Protein AF-L9JWY7-F1 (afdb_monomer)

InterPro domains:
  IPR010776 Homologous-pairing protein 2, winged helix domain [PF07106] (12-73)
  IPR036388 Winged helix-like DNA-binding domain superfamily [G3DSA:1.10.10.10] (1-84)
  IPR036390 Winged helix DNA-binding domain superfamily [SSF46785] (16-84)
  IPR040661 Leucine zipper with capping helix domain [PF18517] (98-148)

Solvent-accessible surface area (backbone atoms only — not comparable to full-atom values): 9048 Å² total; per-residue (Å²): 132,67,67,70,60,53,55,56,43,52,54,50,32,51,54,51,54,50,50,30,55,74,66,65,47,77,35,36,57,66,53,54,31,68,74,40,30,84,82,68,68,56,51,62,71,56,47,43,53,24,53,53,49,35,33,74,69,65,69,25,41,68,49,77,56,91,95,46,54,36,38,28,45,52,64,88,85,50,85,84,78,48,74,68,54,51,51,52,49,52,52,48,51,52,53,52,52,52,50,53,52,52,52,51,52,50,53,53,52,52,49,55,52,49,54,48,55,53,47,55,54,50,52,64,53,50,77,78,43,97,67,53,72,69,57,52,28,62,75,73,67,61,84,57,54,66,82,72,76,47,73,86,77,83,134

Radius of gyration: 28.84 Å; Cα contacts (8 Å, |Δi|>4): 103; chains: 1; bounding box: 60×47×70 Å

pLDDT: mean 90.61, std 9.7, range [45.66, 98.25]

Sequence (155 aa):
MSKGRAEAAAGAAGILLKYLREQNRPYSAQDVFGNLQREHGLGKAAVVKALEQLAQQGKIKEKTYGKQKIYFADQDQFDTVSDADLQGLDAQVVALTAKVYKERQKYCKEWRKRKRMATELCDAILEGYPKSKKQFFEEVGIETDEDHNVRLPDP

Structure (mmCIF, N/CA/C/O backbone):
data_AF-L9JWY7-F1
#
_entry.id   AF-L9JWY7-F1
#
loop_
_atom_site.group_PDB
_atom_site.id
_atom_site.type_symbol
_atom_site.label_atom_id
_atom_site.label_alt_id
_atom_site.label_comp_id
_atom_site.label_asym_id
_atom_site.label_entity_id
_atom_site.label_seq_id
_atom_site.pdbx_PDB_ins_code
_atom_site.Cartn_x
_atom_site.Cartn_y
_atom_site.Cartn_z
_atom_site.occupancy
_atom_site.B_iso_or_equiv
_atom_site.auth_seq_id
_atom_site.auth_comp_id
_atom_site.auth_asym_id
_atom_site.auth_atom_id
_atom_site.pdbx_PDB_model_num
ATOM 1 N N . MET A 1 1 ? -18.489 29.992 27.560 1.00 45.66 1 MET A N 1
ATOM 2 C CA . MET A 1 1 ? -17.418 28.965 27.527 1.00 45.66 1 MET A CA 1
ATOM 3 C C . MET A 1 1 ? -17.869 27.555 27.096 1.00 45.66 1 MET A C 1
ATOM 5 O O . MET A 1 1 ? -17.007 26.710 26.908 1.00 45.66 1 MET A O 1
ATOM 9 N N . SER A 1 2 ? -19.169 27.260 26.905 1.00 59.53 2 SER A N 1
ATOM 10 C CA . SER A 1 2 ? -19.640 25.875 26.658 1.00 59.53 2 SER A CA 1
ATOM 11 C C . SER A 1 2 ? -19.644 25.429 25.179 1.00 59.53 2 SER A C 1
ATOM 13 O O . SER A 1 2 ? -19.333 24.277 24.887 1.00 59.53 2 SER A O 1
ATOM 15 N N . LYS A 1 3 ? -19.913 26.337 24.224 1.00 54.31 3 LYS A N 1
ATOM 16 C CA . LYS A 1 3 ? -20.059 25.994 22.791 1.00 54.31 3 LYS A CA 1
ATOM 17 C C . LYS A 1 3 ? -18.786 25.425 22.139 1.00 54.31 3 LYS A C 1
ATOM 19 O O . LYS A 1 3 ? -18.844 24.345 21.564 1.00 54.31 3 LYS A O 1
ATOM 24 N N . GLY A 1 4 ? -17.628 26.070 22.308 1.00 56.97 4 GLY A N 1
ATOM 25 C CA . GLY A 1 4 ? -16.382 25.633 21.650 1.00 56.97 4 GLY A CA 1
ATOM 26 C C . GLY A 1 4 ? -15.854 24.264 22.109 1.00 56.97 4 GLY A C 1
ATOM 27 O O . GLY A 1 4 ? -15.212 23.551 21.345 1.00 56.97 4 GLY A O 1
ATOM 28 N N . ARG A 1 5 ? -16.172 23.838 23.341 1.00 59.41 5 ARG A N 1
ATOM 29 C CA . ARG A 1 5 ? -15.788 22.509 23.855 1.00 59.41 5 ARG A CA 1
ATOM 30 C C . ARG A 1 5 ? -16.636 21.384 23.249 1.00 59.41 5 ARG A C 1
ATOM 32 O O . ARG A 1 5 ? -16.163 20.254 23.171 1.00 59.41 5 ARG A O 1
ATOM 39 N N . ALA A 1 6 ? -17.870 21.683 22.842 1.00 58.75 6 ALA A N 1
ATOM 40 C CA . ALA A 1 6 ? -18.757 20.724 22.191 1.00 58.75 6 ALA A CA 1
ATOM 41 C C . ALA A 1 6 ? -18.374 20.501 20.718 1.00 58.75 6 ALA A C 1
ATOM 43 O O . ALA A 1 6 ? -18.336 19.356 20.278 1.00 58.75 6 ALA A O 1
ATOM 44 N N . GLU A 1 7 ? -18.003 21.557 19.985 1.00 60.06 7 GLU A N 1
ATOM 45 C CA . GLU A 1 7 ? -17.511 21.445 18.599 1.00 60.06 7 GLU A CA 1
ATOM 46 C C . GLU A 1 7 ? -16.182 20.688 18.507 1.00 60.06 7 GLU A C 1
ATOM 48 O O . GLU A 1 7 ? -16.050 19.776 17.694 1.00 60.06 7 GLU A O 1
ATOM 53 N N . ALA A 1 8 ? -15.224 20.982 19.393 1.00 60.59 8 ALA A N 1
ATOM 54 C CA . ALA A 1 8 ? -13.960 20.243 19.441 1.00 60.59 8 ALA A CA 1
ATOM 55 C C . ALA A 1 8 ? -14.166 18.748 19.769 1.00 60.59 8 ALA A C 1
ATOM 57 O O . ALA A 1 8 ? -13.474 17.886 19.229 1.00 60.59 8 ALA A O 1
ATOM 58 N N . ALA A 1 9 ? -15.145 18.425 20.623 1.00 59.94 9 ALA A N 1
ATOM 59 C CA . ALA A 1 9 ? -15.512 17.042 20.930 1.00 59.94 9 ALA A CA 1
ATOM 60 C C . ALA A 1 9 ? -16.200 16.339 19.745 1.00 59.94 9 ALA A C 1
ATOM 62 O O . ALA A 1 9 ? -15.938 15.162 19.507 1.00 59.94 9 ALA A O 1
ATOM 63 N N . ALA A 1 10 ? -17.026 17.054 18.973 1.00 69.06 10 ALA A N 1
ATOM 64 C CA . ALA A 1 10 ? -17.638 16.528 17.754 1.00 69.06 10 ALA A CA 1
ATOM 65 C C . ALA A 1 10 ? -16.587 16.221 16.670 1.00 69.06 10 ALA A C 1
ATOM 67 O O . ALA A 1 10 ? -16.649 15.162 16.044 1.00 69.06 10 ALA A O 1
ATOM 68 N N . GLY A 1 11 ? -15.581 17.091 16.513 1.00 83.44 11 GLY A N 1
ATOM 69 C CA . GLY A 1 11 ? -14.438 16.849 15.626 1.00 83.44 11 GLY A CA 1
ATOM 70 C C . GLY A 1 11 ? -13.617 15.624 16.043 1.00 83.44 11 GLY A C 1
ATOM 71 O O . GLY A 1 11 ? -13.345 14.751 15.220 1.00 83.44 11 GLY A O 1
ATOM 72 N N . ALA A 1 12 ? -13.299 15.500 17.337 1.00 87.62 12 ALA A N 1
ATOM 73 C CA . ALA A 1 12 ? -12.578 14.344 17.871 1.00 87.62 12 ALA A CA 1
ATOM 74 C C . ALA A 1 12 ? -13.352 13.027 17.676 1.00 87.62 12 ALA A C 1
ATOM 76 O O . ALA A 1 12 ? -12.775 12.032 17.246 1.00 87.62 12 ALA A O 1
ATOM 77 N N . ALA A 1 13 ? -14.663 13.014 17.937 1.00 93.12 13 ALA A N 1
ATOM 78 C CA . ALA A 1 13 ? -15.497 11.828 17.744 1.00 93.12 13 ALA A CA 1
ATOM 79 C C . ALA A 1 13 ? -15.538 11.372 16.274 1.00 93.12 13 ALA A C 1
ATOM 81 O O . ALA A 1 13 ? -15.482 10.174 16.005 1.00 93.12 13 ALA A O 1
ATOM 82 N N . GLY A 1 14 ? -15.586 12.306 15.318 1.00 94.19 14 GLY A N 1
ATOM 83 C CA . GLY A 1 14 ? -15.531 11.979 13.890 1.00 94.19 14 GLY A CA 1
ATOM 84 C C . GLY A 1 14 ? -14.217 11.305 13.485 1.00 94.19 14 GLY A C 1
ATOM 85 O O . GLY A 1 14 ? -14.236 10.264 12.828 1.00 94.19 14 GLY A O 1
ATOM 86 N N . ILE A 1 15 ? -13.086 11.858 13.934 1.00 94.69 15 ILE A N 1
ATOM 87 C CA . ILE A 1 15 ? -11.744 11.314 13.666 1.00 94.69 15 ILE A CA 1
ATOM 88 C C . ILE A 1 15 ? -11.609 9.899 14.238 1.00 94.69 15 ILE A C 1
ATOM 90 O O . ILE A 1 15 ? -11.201 8.978 13.536 1.00 94.69 15 ILE A O 1
ATOM 94 N N . LEU A 1 16 ? -11.995 9.709 15.501 1.00 95.25 16 LEU A N 1
ATOM 95 C CA . LEU A 1 16 ? -11.900 8.419 16.187 1.00 95.25 16 LEU A CA 1
ATOM 96 C C . LEU A 1 16 ? -12.793 7.354 15.550 1.00 95.25 16 LEU A C 1
ATOM 98 O O . LEU A 1 16 ? -12.362 6.214 15.386 1.00 95.25 16 LEU A O 1
ATOM 102 N N . LEU A 1 17 ? -14.021 7.718 15.174 1.00 94.75 17 LEU A N 1
ATOM 103 C CA . LEU A 1 17 ? -14.934 6.802 14.498 1.00 94.75 17 LEU A CA 1
ATOM 104 C C . LEU A 1 17 ? -14.359 6.340 13.159 1.00 94.75 17 LEU A C 1
ATOM 106 O O . LEU A 1 17 ? -14.381 5.146 12.867 1.00 94.75 17 LEU A O 1
ATOM 110 N N . LYS A 1 18 ? -13.830 7.276 12.362 1.00 94.44 18 LYS A N 1
ATOM 111 C CA . LYS A 1 18 ? -13.174 6.960 11.092 1.00 94.44 18 LYS A CA 1
ATOM 112 C C . LYS A 1 18 ? -11.989 6.019 11.317 1.00 94.44 18 LYS A C 1
ATOM 114 O O . LYS A 1 18 ? -11.947 4.949 10.721 1.00 94.44 18 LYS A O 1
ATOM 119 N N . TYR A 1 19 ? -11.101 6.371 12.245 1.00 95.06 19 TYR A N 1
ATOM 120 C CA . TYR A 1 19 ? -9.920 5.579 12.570 1.00 95.06 19 TYR A CA 1
ATOM 121 C C . TYR A 1 19 ? -10.263 4.140 12.987 1.00 95.06 19 TYR A C 1
ATOM 123 O O . TYR A 1 19 ? -9.693 3.190 12.457 1.00 95.06 19 TYR A O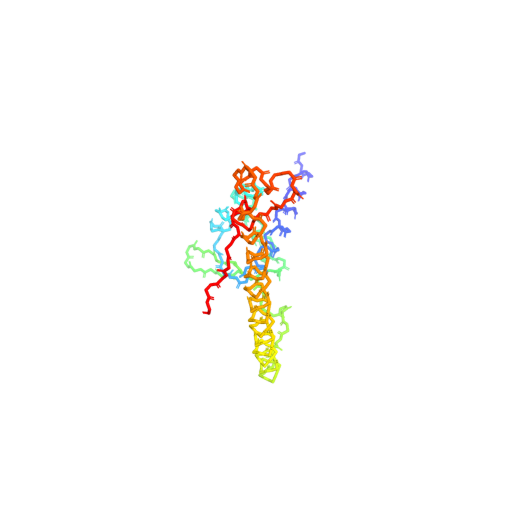 1
ATOM 131 N N . LEU A 1 20 ? -11.225 3.956 13.900 1.00 94.75 20 LEU A N 1
ATOM 132 C CA . LEU A 1 20 ? -11.615 2.622 14.371 1.00 94.75 20 LEU A CA 1
ATOM 133 C C . LEU A 1 20 ? -12.251 1.767 13.267 1.00 94.75 20 LEU A C 1
ATOM 135 O O . LEU A 1 20 ? -12.031 0.557 13.252 1.00 94.75 20 LEU A O 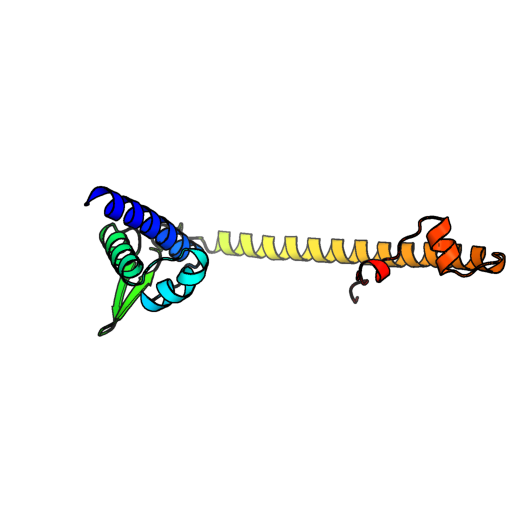1
ATOM 139 N N . ARG A 1 21 ? -13.010 2.374 12.343 1.00 92.88 21 ARG A N 1
ATOM 140 C CA . ARG A 1 21 ? -13.600 1.668 11.192 1.00 92.88 21 ARG A CA 1
ATOM 141 C C . ARG A 1 21 ? -12.548 1.268 10.163 1.00 92.88 21 ARG A C 1
ATOM 143 O O . ARG A 1 21 ? -12.594 0.150 9.673 1.00 92.88 21 ARG A O 1
ATOM 150 N N . GLU A 1 22 ? -11.600 2.152 9.862 1.00 92.88 22 GLU A N 1
ATOM 151 C CA . GLU A 1 22 ? -10.538 1.883 8.883 1.00 92.88 22 GLU A CA 1
ATOM 152 C C . GLU A 1 22 ? -9.538 0.842 9.385 1.00 92.88 22 GLU A C 1
ATOM 154 O O . GLU A 1 22 ? -9.139 -0.046 8.637 1.00 92.88 22 GLU A O 1
ATOM 159 N N . GLN A 1 23 ? -9.139 0.924 10.656 1.00 94.25 23 GLN A N 1
ATOM 160 C CA . GLN A 1 23 ? -8.209 -0.048 11.230 1.00 94.25 23 GLN A CA 1
ATOM 161 C C . GLN A 1 23 ? -8.878 -1.386 11.545 1.00 94.25 23 GLN A C 1
ATOM 163 O O . GLN A 1 23 ? -8.192 -2.405 11.584 1.00 94.25 23 GLN A O 1
ATOM 168 N N . ASN A 1 24 ? -10.189 -1.376 11.815 1.00 93.50 24 ASN A N 1
ATOM 169 C CA . ASN A 1 24 ? -11.009 -2.530 12.188 1.00 93.50 24 ASN A CA 1
ATOM 170 C C . ASN A 1 24 ? -10.365 -3.444 13.256 1.00 93.50 24 ASN A C 1
ATOM 172 O O . ASN A 1 24 ? -10.502 -4.666 13.235 1.00 93.50 24 ASN A O 1
ATOM 176 N N . ARG A 1 25 ? -9.617 -2.842 14.192 1.00 94.06 25 ARG A N 1
ATOM 177 C CA . ARG A 1 25 ? -8.889 -3.513 15.279 1.00 94.06 25 ARG A CA 1
ATOM 178 C C . ARG A 1 25 ? -9.346 -2.967 16.636 1.00 94.06 25 ARG A C 1
ATOM 180 O O . ARG A 1 25 ? -9.656 -1.778 16.728 1.00 94.06 25 ARG A O 1
ATOM 187 N N . PRO A 1 26 ? -9.371 -3.791 17.699 1.00 95.94 26 PRO A N 1
ATOM 188 C CA . PRO A 1 26 ? -9.641 -3.302 19.046 1.00 95.94 26 PRO A CA 1
ATOM 189 C C . PRO A 1 26 ? -8.466 -2.510 19.617 1.00 95.94 26 PRO A C 1
ATOM 191 O O . PRO A 1 26 ? -7.325 -2.965 19.558 1.00 95.94 26 PRO A O 1
ATOM 194 N N . TYR A 1 27 ? -8.758 -1.363 20.231 1.00 96.94 27 TYR A N 1
ATOM 195 C CA . TYR A 1 27 ? -7.758 -0.498 20.861 1.00 96.94 27 TYR A CA 1
ATOM 196 C C . TYR A 1 27 ? -8.197 -0.032 22.245 1.00 96.94 27 TYR A C 1
ATOM 198 O O . TYR A 1 27 ? -9.385 0.180 22.496 1.00 96.94 27 TYR A O 1
ATOM 206 N N . SER A 1 28 ? -7.242 0.201 23.144 1.00 96.44 28 SER A N 1
ATOM 207 C CA . SER A 1 28 ? -7.508 0.966 24.363 1.00 96.44 28 SER A CA 1
ATOM 208 C C . SER A 1 28 ? -7.525 2.472 24.073 1.00 96.44 28 SER A C 1
ATOM 210 O O . SER A 1 28 ? -6.974 2.945 23.078 1.00 96.44 28 SER A O 1
ATOM 212 N N . ALA A 1 29 ? -8.090 3.271 24.984 1.00 95.12 29 ALA A N 1
ATOM 213 C CA . ALA A 1 29 ? -8.034 4.731 24.858 1.00 95.12 29 ALA A CA 1
ATOM 214 C C . ALA A 1 29 ? -6.595 5.286 24.865 1.00 95.12 29 ALA A C 1
ATOM 216 O O . ALA A 1 29 ? -6.342 6.357 24.314 1.00 95.12 29 ALA A O 1
ATOM 217 N N . GLN A 1 30 ? -5.651 4.569 25.487 1.00 94.75 30 GLN A N 1
ATOM 218 C CA . GLN A 1 30 ? -4.239 4.945 25.486 1.00 94.75 30 GLN A CA 1
ATOM 219 C C . GLN A 1 30 ? -3.592 4.696 24.122 1.00 94.75 30 GLN A C 1
ATOM 221 O O . GLN A 1 30 ? -2.851 5.562 23.659 1.00 94.75 30 GLN A O 1
ATOM 226 N N . ASP A 1 31 ? -3.918 3.579 23.469 1.00 95.75 31 ASP A N 1
ATOM 227 C CA . ASP A 1 31 ? -3.413 3.260 22.128 1.00 95.75 31 ASP A CA 1
ATOM 228 C C . ASP A 1 31 ? -3.940 4.266 21.104 1.00 95.75 31 ASP A C 1
ATOM 230 O O . ASP A 1 31 ? -3.163 4.859 20.363 1.00 95.75 31 ASP A O 1
ATOM 234 N N . VAL A 1 32 ? -5.251 4.540 21.120 1.00 95.19 32 VAL A N 1
ATOM 235 C CA . VAL A 1 32 ? -5.873 5.528 20.220 1.00 95.19 32 VAL A CA 1
ATOM 236 C C . VAL A 1 32 ? -5.246 6.911 20.404 1.00 95.19 32 VAL A C 1
ATOM 238 O O . VAL A 1 32 ? -4.946 7.588 19.422 1.00 95.19 32 VAL A O 1
ATOM 241 N N . PHE A 1 33 ? -5.004 7.328 21.652 1.00 95.06 33 PHE A N 1
ATOM 242 C CA . PHE A 1 33 ? -4.307 8.582 21.927 1.00 95.06 33 PHE A CA 1
ATOM 243 C C . PHE A 1 33 ? -2.891 8.575 21.343 1.00 95.06 33 PHE A C 1
ATOM 245 O O . PHE A 1 33 ? -2.551 9.489 20.601 1.00 95.06 33 PHE A O 1
ATOM 252 N N . GLY A 1 34 ? -2.088 7.544 21.622 1.00 94.62 34 GLY A N 1
ATOM 253 C CA . GLY A 1 34 ? -0.716 7.452 21.117 1.00 94.62 34 GLY A CA 1
ATOM 254 C C . GLY A 1 34 ? -0.633 7.454 19.588 1.00 94.62 34 GLY A C 1
ATOM 255 O O . GLY A 1 34 ? 0.226 8.130 19.022 1.00 94.62 34 GLY A O 1
ATOM 256 N N . ASN A 1 35 ? -1.562 6.763 18.925 1.00 93.69 35 ASN A N 1
ATOM 257 C CA . ASN A 1 35 ? -1.588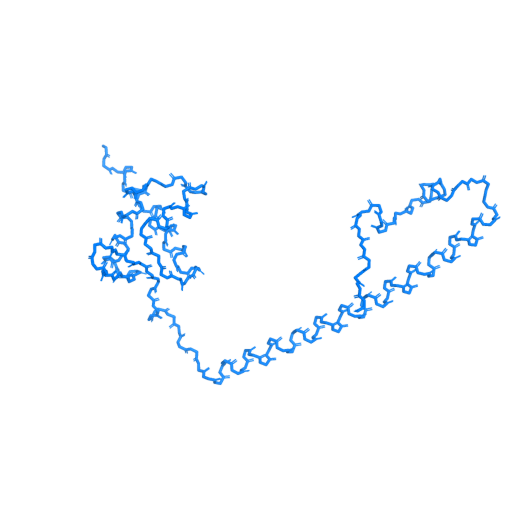 6.630 17.470 1.00 93.69 35 ASN A CA 1
ATOM 258 C C . ASN A 1 35 ? -1.985 7.936 16.769 1.00 93.69 35 ASN A C 1
ATOM 260 O O . ASN A 1 35 ? -1.429 8.259 15.725 1.00 93.69 35 ASN A O 1
ATOM 264 N N . LEU A 1 36 ? -2.916 8.701 17.347 1.00 91.38 36 LEU A N 1
ATOM 265 C CA . LEU A 1 36 ? -3.507 9.878 16.697 1.00 91.38 36 LEU A CA 1
ATOM 266 C C . LEU A 1 36 ? -2.950 11.219 17.190 1.00 91.38 36 LEU A C 1
ATOM 268 O O . LEU A 1 36 ? -3.231 12.260 16.592 1.00 91.38 36 LEU A O 1
ATOM 272 N N . GLN A 1 37 ? -2.163 11.231 18.270 1.00 88.44 37 GLN A N 1
ATOM 273 C CA . GLN A 1 37 ? -1.681 12.475 18.877 1.00 88.44 37 GLN A CA 1
ATOM 274 C C . GLN A 1 37 ? -0.832 13.312 17.913 1.00 88.44 37 GLN A C 1
ATOM 276 O O . GLN A 1 37 ? -1.000 14.529 17.872 1.00 88.44 37 GLN A O 1
ATOM 281 N N . ARG A 1 38 ? 0.073 12.686 17.146 1.00 84.94 38 ARG A N 1
ATOM 282 C CA . ARG A 1 38 ? 0.978 13.421 16.241 1.00 84.94 38 ARG A CA 1
ATOM 283 C C . ARG A 1 38 ? 0.245 14.063 15.068 1.00 84.94 38 ARG A C 1
ATOM 285 O O . ARG A 1 38 ? 0.628 15.144 14.646 1.00 84.94 38 ARG A O 1
ATOM 292 N N . GLU A 1 39 ? -0.780 13.392 14.554 1.00 86.56 39 GLU A N 1
ATOM 293 C CA . GLU A 1 39 ? -1.481 13.809 13.339 1.00 86.56 39 GLU A CA 1
ATOM 294 C C . GLU A 1 39 ? -2.606 14.809 13.629 1.00 86.56 39 GLU A C 1
ATOM 296 O O . GLU A 1 39 ? -2.799 15.764 12.883 1.00 86.56 39 GLU A O 1
ATOM 301 N N . HIS A 1 40 ? -3.331 14.626 14.736 1.00 86.12 40 HIS A N 1
ATOM 302 C CA . HIS A 1 40 ? -4.543 15.401 15.021 1.00 86.12 40 HIS A CA 1
ATOM 303 C C . HIS A 1 40 ? -4.462 16.260 16.287 1.00 86.12 40 HIS A C 1
ATOM 305 O O . HIS A 1 40 ? -5.425 16.952 16.615 1.00 86.12 40 HIS A O 1
ATOM 311 N N . GLY A 1 41 ? -3.350 16.213 17.032 1.00 85.50 41 GLY A N 1
ATOM 312 C CA . GLY A 1 41 ? -3.135 17.053 18.217 1.00 85.50 41 GLY A CA 1
ATOM 313 C C . GLY A 1 41 ? -4.160 16.848 19.343 1.00 85.50 41 GLY A C 1
ATOM 314 O O . GLY A 1 41 ? -4.336 17.724 20.190 1.00 85.50 41 GLY A O 1
ATOM 315 N N . LEU A 1 42 ? -4.872 15.716 19.357 1.00 87.94 42 LEU A N 1
ATOM 316 C CA . LEU A 1 42 ? -5.952 15.456 20.309 1.00 87.94 42 LEU A CA 1
ATOM 317 C C . LEU A 1 42 ? -5.399 15.212 21.718 1.00 87.94 42 LEU A C 1
ATOM 319 O O . LEU A 1 42 ? -4.531 14.368 21.926 1.00 87.94 42 LEU A O 1
ATOM 323 N N . GLY A 1 43 ? -5.948 15.905 22.718 1.00 90.62 43 GLY A N 1
ATOM 324 C CA . GLY A 1 43 ? -5.613 15.657 24.121 1.00 90.62 43 GLY A CA 1
ATOM 325 C C . GLY A 1 43 ? -6.185 14.328 24.632 1.00 90.62 43 GLY A C 1
ATOM 326 O O . GLY A 1 43 ? -7.313 13.962 24.300 1.00 90.62 43 GLY A O 1
ATOM 327 N N . LYS A 1 44 ? -5.460 13.634 25.520 1.00 91.88 44 LYS A N 1
ATOM 328 C CA . LYS A 1 44 ? -5.859 12.320 26.068 1.00 91.88 44 LYS A CA 1
ATOM 329 C C . LYS A 1 44 ? -7.275 12.306 26.658 1.00 91.88 44 LYS A C 1
ATOM 331 O O . LYS A 1 44 ? -8.045 11.390 26.398 1.00 91.88 44 LYS A O 1
ATOM 336 N N . ALA A 1 45 ? -7.644 13.342 27.413 1.00 91.94 45 ALA A N 1
ATOM 337 C CA . ALA A 1 45 ? -8.985 13.458 27.990 1.00 91.94 45 ALA A CA 1
ATOM 338 C C . ALA A 1 45 ? -10.084 13.622 26.924 1.00 91.94 45 ALA A C 1
ATOM 340 O O . ALA A 1 45 ? -11.197 13.133 27.110 1.00 91.94 45 ALA A O 1
ATOM 341 N N . ALA A 1 46 ? -9.780 14.291 25.806 1.00 92.31 46 ALA A N 1
ATOM 342 C CA . ALA A 1 46 ? -10.711 14.430 24.691 1.00 92.31 46 ALA A CA 1
ATOM 343 C C . ALA A 1 46 ? -10.916 13.089 23.973 1.00 92.31 46 ALA A C 1
ATOM 345 O O . ALA A 1 46 ? -12.054 12.748 23.671 1.00 92.31 46 ALA A O 1
ATOM 346 N N . VAL A 1 47 ? -9.843 12.309 23.783 1.00 95.06 47 VAL A N 1
ATOM 347 C CA . VAL A 1 47 ? -9.904 10.954 23.209 1.00 95.06 47 VAL A CA 1
ATOM 348 C C . VAL A 1 47 ? -10.775 10.035 24.064 1.00 95.06 47 VAL A C 1
ATOM 350 O O . VAL A 1 47 ? -11.708 9.435 23.543 1.00 95.06 47 VAL A O 1
ATOM 353 N N . VAL A 1 48 ? -10.524 9.968 25.378 1.00 95.00 48 VAL A N 1
ATOM 354 C CA . VAL A 1 48 ? -11.316 9.132 26.300 1.00 95.00 48 VAL A CA 1
ATOM 355 C C . VAL A 1 48 ? -12.797 9.508 26.235 1.00 95.00 48 VAL A C 1
ATOM 357 O O . VAL A 1 48 ? -13.635 8.648 25.983 1.00 95.00 48 VAL A O 1
ATOM 360 N N . LYS A 1 49 ? -13.112 10.802 26.372 1.00 95.00 49 LYS A N 1
ATOM 361 C CA . LYS A 1 49 ? -14.497 11.284 26.349 1.00 95.00 49 LYS A CA 1
ATOM 362 C C . LYS A 1 49 ? -15.193 10.999 25.015 1.00 95.00 49 LYS A C 1
ATOM 364 O O . LYS A 1 49 ? -16.373 10.667 24.999 1.00 95.00 49 LYS A O 1
ATOM 369 N N . ALA A 1 50 ? -14.482 11.149 23.899 1.00 95.88 50 ALA A N 1
ATOM 370 C CA . ALA A 1 50 ? -15.029 10.887 22.575 1.00 95.88 50 ALA A CA 1
ATOM 371 C C . ALA A 1 50 ? -15.282 9.388 22.342 1.00 95.88 50 ALA A C 1
ATOM 373 O O . ALA A 1 50 ? -16.321 9.043 21.788 1.00 95.88 50 ALA A O 1
ATOM 374 N N . LEU A 1 51 ? -14.393 8.500 22.802 1.00 96.38 51 LEU A N 1
ATOM 375 C CA . LEU A 1 51 ? -14.605 7.047 22.736 1.00 96.38 51 LEU A CA 1
ATOM 376 C C . LEU A 1 51 ? -15.823 6.616 23.560 1.00 96.38 51 LEU A C 1
ATOM 378 O O . LEU A 1 51 ? -16.687 5.913 23.043 1.00 96.38 51 LEU A O 1
ATOM 382 N N . GLU A 1 52 ? -15.941 7.102 24.796 1.00 95.19 52 GLU A N 1
ATOM 383 C CA . GLU A 1 52 ? -17.107 6.837 25.650 1.00 95.19 52 GLU A CA 1
ATOM 384 C C . GLU A 1 52 ? -18.402 7.359 25.012 1.00 95.19 52 GLU A C 1
ATOM 386 O O . GLU A 1 52 ? -19.414 6.663 24.995 1.00 95.19 52 GLU A O 1
ATOM 391 N N . GLN A 1 53 ? -18.368 8.560 24.423 1.00 95.75 53 GLN A N 1
ATOM 392 C CA . GLN A 1 53 ? -19.511 9.134 23.714 1.00 95.75 53 GLN A CA 1
ATOM 393 C C . GLN A 1 53 ? -19.907 8.299 22.487 1.00 95.75 53 GLN A C 1
ATOM 395 O O . GLN A 1 53 ? -21.095 8.077 22.260 1.00 95.75 53 GLN A O 1
ATOM 400 N N . LEU A 1 54 ? -18.944 7.844 21.683 1.00 95.81 54 LEU A N 1
ATOM 401 C CA . LEU A 1 54 ? -19.211 7.002 20.514 1.00 95.81 54 LEU A CA 1
ATOM 402 C C . LEU A 1 54 ? -19.791 5.643 20.921 1.00 95.81 54 LEU A C 1
ATOM 404 O O . LEU A 1 54 ? -20.711 5.161 20.259 1.00 95.81 54 LEU A O 1
ATOM 408 N N . ALA A 1 55 ? -19.282 5.054 22.007 1.00 95.62 55 ALA A N 1
ATOM 409 C CA . ALA A 1 55 ? -19.789 3.801 22.553 1.00 95.62 55 ALA A CA 1
ATOM 410 C C . ALA A 1 55 ? -21.217 3.969 23.091 1.00 95.62 55 ALA A C 1
ATOM 412 O O . ALA A 1 55 ? -22.100 3.179 22.767 1.00 95.62 55 ALA A O 1
ATOM 413 N N . GLN A 1 56 ? -21.483 5.056 23.823 1.00 95.50 56 GLN A N 1
ATOM 414 C CA . GLN A 1 56 ? -22.822 5.395 24.312 1.00 95.50 56 GLN A CA 1
ATOM 415 C C . GLN A 1 56 ? -23.819 5.644 23.170 1.00 95.50 56 GLN A C 1
ATOM 417 O O . GLN A 1 56 ? -24.994 5.311 23.292 1.00 95.50 56 GLN A O 1
ATOM 422 N N . GLN A 1 57 ? -23.360 6.214 22.052 1.00 94.31 57 GLN A N 1
ATOM 423 C CA . GLN A 1 57 ? -24.162 6.403 20.837 1.00 94.31 57 GLN A CA 1
ATOM 424 C C . GLN A 1 57 ? -24.358 5.112 20.026 1.00 94.31 57 GLN A C 1
ATOM 426 O O . GLN A 1 57 ? -25.027 5.157 18.997 1.00 94.31 57 GLN A O 1
ATOM 431 N N . GLY A 1 58 ? -23.746 3.992 20.427 1.00 93.31 58 GLY A N 1
ATOM 432 C CA . GLY A 1 58 ? -23.794 2.731 19.686 1.00 93.31 58 GLY A CA 1
ATOM 433 C C . GLY A 1 58 ? -23.041 2.755 18.352 1.00 93.31 58 GLY A C 1
ATOM 434 O O . GLY A 1 58 ? -23.231 1.867 17.534 1.00 93.31 58 GLY A O 1
ATOM 435 N N . LYS A 1 59 ? -22.190 3.761 18.103 1.00 93.88 59 LYS A N 1
ATOM 436 C CA . LYS A 1 59 ? -21.407 3.868 16.855 1.00 93.88 59 LYS A CA 1
ATOM 437 C C . LYS A 1 59 ? -20.168 2.975 16.851 1.00 93.88 59 LYS A C 1
ATOM 439 O O . LYS A 1 59 ? -19.612 2.683 15.795 1.00 93.88 59 LYS A O 1
ATOM 444 N N . ILE A 1 60 ? -19.710 2.597 18.040 1.00 96.19 60 ILE A N 1
ATOM 445 C CA . ILE A 1 60 ? -18.628 1.644 18.286 1.00 96.19 60 ILE A CA 1
ATOM 446 C C . ILE A 1 60 ? -19.043 0.751 19.455 1.00 96.19 60 ILE A C 1
ATOM 448 O O . ILE A 1 60 ? -19.910 1.123 20.248 1.00 96.19 60 ILE A O 1
ATOM 452 N N . LYS A 1 61 ? -18.404 -0.406 19.597 1.00 96.44 61 LYS A N 1
ATOM 453 C CA . LYS A 1 61 ? -18.574 -1.271 20.766 1.00 96.44 61 LYS A CA 1
ATOM 454 C C . LYS A 1 61 ? -17.456 -0.990 21.764 1.00 96.44 61 LYS A C 1
ATOM 456 O O . LYS A 1 61 ? -16.316 -0.719 21.379 1.00 96.44 61 LYS A O 1
ATOM 461 N N . GLU A 1 62 ? -17.779 -1.091 23.049 1.00 96.56 62 GLU A N 1
ATOM 462 C CA . GLU A 1 62 ? -16.794 -1.106 24.128 1.00 96.56 62 GLU A CA 1
ATOM 463 C C . GLU A 1 62 ? -16.864 -2.420 24.905 1.00 96.56 62 GLU A C 1
ATOM 465 O O . GLU A 1 62 ? -17.926 -3.033 25.032 1.00 96.56 62 GLU A O 1
ATOM 470 N N . LYS A 1 63 ? -15.724 -2.859 25.441 1.00 96.12 63 LYS A N 1
ATOM 471 C CA . LYS A 1 63 ? -15.667 -3.997 26.359 1.00 96.12 63 LYS A CA 1
ATOM 472 C C . LYS A 1 63 ? -14.682 -3.735 27.487 1.00 96.12 63 LYS A C 1
ATOM 474 O O . LYS A 1 63 ? -13.556 -3.295 27.257 1.00 96.12 63 LYS A O 1
ATOM 479 N N . THR A 1 64 ? -15.112 -4.030 28.708 1.00 95.25 64 THR A N 1
ATOM 480 C CA . THR A 1 64 ? -14.307 -3.849 29.919 1.00 95.25 64 THR A CA 1
ATOM 481 C C . THR A 1 64 ? -13.558 -5.133 30.257 1.00 95.25 64 THR A C 1
ATOM 483 O O . THR A 1 64 ? -14.157 -6.202 30.361 1.00 95.25 64 THR A O 1
ATOM 486 N N . TYR A 1 65 ? -12.252 -5.012 30.472 1.00 92.31 65 TYR A N 1
ATOM 487 C CA . TYR A 1 65 ? -11.357 -6.070 30.927 1.00 92.31 65 TYR A CA 1
ATOM 488 C C . TYR A 1 65 ? -10.621 -5.589 32.180 1.00 92.31 65 TYR A C 1
ATOM 490 O O . TYR A 1 65 ? -9.650 -4.830 32.117 1.00 92.31 65 TYR A O 1
ATOM 498 N N . GLY A 1 66 ? -11.117 -5.999 33.350 1.00 92.06 66 GLY A N 1
ATOM 499 C CA . GLY A 1 66 ? -10.607 -5.522 34.634 1.00 92.06 66 GLY A CA 1
ATOM 500 C C . GLY A 1 66 ? -10.733 -4.001 34.756 1.00 92.06 66 GLY A C 1
ATOM 501 O O . GLY A 1 66 ? -11.837 -3.467 34.769 1.00 92.06 66 GLY A O 1
ATOM 502 N N . LYS A 1 67 ? -9.593 -3.302 34.840 1.00 90.06 67 LYS A N 1
ATOM 503 C CA . LYS A 1 67 ? -9.533 -1.831 34.954 1.00 90.06 67 LYS A CA 1
ATOM 504 C C . LYS A 1 67 ? -9.476 -1.103 33.606 1.00 90.06 67 LYS A C 1
ATOM 506 O O . LYS A 1 67 ? -9.515 0.124 33.589 1.00 90.06 67 LYS A O 1
ATOM 511 N N . GLN A 1 68 ? -9.325 -1.823 32.496 1.00 91.94 68 GLN A N 1
ATOM 512 C CA . GLN A 1 68 ? -9.145 -1.237 31.169 1.00 91.94 68 GLN A CA 1
ATOM 513 C C . GLN A 1 68 ? -10.379 -1.464 30.295 1.00 91.94 68 GLN A C 1
ATOM 515 O O . GLN A 1 68 ? -11.069 -2.474 30.420 1.00 91.94 68 GLN A O 1
ATOM 520 N N . LYS A 1 69 ? -10.643 -0.521 29.388 1.00 95.62 69 LYS A N 1
ATOM 521 C CA . LYS A 1 69 ? -11.651 -0.649 28.333 1.00 95.62 69 LYS A CA 1
ATOM 522 C C . LYS A 1 69 ? -10.971 -0.726 26.974 1.00 95.62 69 LYS A C 1
ATOM 524 O O . LYS A 1 69 ? -10.011 0.009 26.727 1.00 95.62 69 LYS A O 1
ATOM 529 N N . ILE A 1 70 ? -11.510 -1.574 26.107 1.00 96.94 70 ILE A N 1
ATOM 530 C CA . ILE A 1 70 ? -11.190 -1.597 24.682 1.00 96.94 70 ILE A CA 1
ATOM 531 C C . ILE A 1 70 ? -12.388 -1.110 23.873 1.00 96.94 70 ILE A C 1
ATOM 533 O O . ILE A 1 70 ? -13.534 -1.327 24.266 1.00 96.94 70 ILE A O 1
ATOM 537 N N . TYR A 1 71 ? -12.099 -0.483 22.741 1.00 97.62 71 TYR A N 1
ATOM 538 C CA . TYR A 1 71 ? -13.061 0.089 21.811 1.00 97.62 71 TYR A CA 1
ATOM 539 C C . TYR A 1 71 ? -12.782 -0.451 20.409 1.00 97.62 71 TYR A C 1
ATOM 541 O O . TYR A 1 71 ? -11.621 -0.568 20.010 1.00 97.62 71 TYR A O 1
ATOM 549 N N . PHE A 1 72 ? -13.830 -0.798 19.668 1.00 96.44 72 PHE A N 1
ATOM 550 C CA . PHE A 1 72 ? -13.724 -1.340 18.312 1.00 96.44 72 PHE A CA 1
ATOM 551 C C . PHE A 1 72 ? -14.952 -0.976 17.480 1.00 96.44 72 PHE A C 1
ATOM 553 O O . PHE A 1 72 ? -16.032 -0.728 18.022 1.00 96.44 72 PHE A O 1
ATOM 560 N N . ALA A 1 73 ? -14.786 -0.930 16.158 1.00 95.00 73 ALA A N 1
ATOM 561 C CA . ALA A 1 73 ? -15.910 -0.749 15.251 1.00 95.00 73 ALA A CA 1
ATOM 562 C C . ALA A 1 73 ? -16.917 -1.892 15.434 1.00 95.00 73 ALA A C 1
ATOM 564 O O . ALA A 1 73 ? -16.532 -3.062 15.514 1.00 95.00 73 ALA A O 1
ATOM 565 N N . ASP A 1 74 ? -18.201 -1.543 15.506 1.00 91.19 74 ASP A N 1
ATOM 566 C CA . ASP A 1 74 ? -19.272 -2.535 15.492 1.00 91.19 74 ASP A CA 1
ATOM 567 C C . ASP A 1 74 ? -19.144 -3.388 14.219 1.00 91.19 74 ASP A C 1
ATOM 569 O O . ASP A 1 74 ? -18.913 -2.821 13.155 1.00 91.19 74 ASP A O 1
ATOM 573 N N . GLN A 1 75 ? -19.201 -4.717 14.320 1.00 87.62 75 GLN A N 1
ATOM 574 C CA . GLN A 1 75 ? -19.136 -5.574 13.132 1.00 87.62 75 GLN A CA 1
ATOM 575 C C . GLN A 1 75 ? -20.514 -5.781 12.500 1.00 87.62 75 GLN A C 1
ATOM 577 O O . GLN A 1 75 ? -20.590 -6.039 11.305 1.00 87.62 75 GLN A O 1
ATOM 582 N N . ASP A 1 76 ? -21.589 -5.572 13.264 1.00 87.19 76 ASP A N 1
ATOM 583 C CA . ASP A 1 76 ? -22.971 -5.772 12.809 1.00 87.19 76 ASP A CA 1
ATOM 584 C C . ASP A 1 76 ? -23.384 -4.750 11.725 1.00 87.19 76 ASP A C 1
ATOM 586 O O . ASP A 1 76 ? -24.381 -4.927 11.033 1.00 87.19 76 ASP A O 1
ATOM 590 N N . GLN A 1 77 ? -22.618 -3.662 11.574 1.00 82.81 77 GLN A N 1
ATOM 591 C CA . GLN A 1 77 ? -22.796 -2.627 10.541 1.00 82.81 77 GLN A CA 1
ATOM 592 C C . GLN A 1 77 ? -22.115 -2.965 9.204 1.00 82.81 77 GLN A C 1
ATOM 594 O O . GLN A 1 77 ? -22.188 -2.154 8.279 1.00 82.81 77 GLN A O 1
ATOM 599 N N . PHE A 1 78 ? -21.416 -4.098 9.102 1.00 81.44 78 PHE A N 1
ATOM 600 C CA . PHE A 1 78 ? -20.840 -4.575 7.847 1.00 81.44 78 PHE A CA 1
ATOM 601 C C . PHE A 1 78 ? -21.631 -5.777 7.337 1.00 81.44 78 PHE A C 1
ATOM 603 O O . PHE A 1 78 ? -22.074 -6.617 8.119 1.00 81.44 78 PHE A O 1
ATOM 610 N N . ASP A 1 79 ? -21.782 -5.869 6.018 1.00 81.38 79 ASP A N 1
ATOM 611 C CA . ASP A 1 79 ? -22.440 -7.013 5.403 1.00 81.38 79 ASP A CA 1
ATOM 612 C C . ASP A 1 79 ? -21.627 -8.292 5.630 1.00 81.38 79 ASP A C 1
ATOM 614 O O . ASP A 1 79 ? -20.396 -8.314 5.531 1.00 81.38 79 ASP A O 1
ATOM 618 N N . THR A 1 80 ? -22.330 -9.385 5.913 1.00 82.69 80 THR A N 1
ATOM 619 C CA . THR A 1 80 ? -21.723 -10.713 5.948 1.00 82.69 80 THR A CA 1
ATOM 620 C C . THR A 1 80 ? -21.417 -11.159 4.526 1.00 82.69 80 THR A C 1
ATOM 622 O O . THR A 1 80 ? -22.328 -11.283 3.706 1.00 82.69 80 THR A O 1
ATOM 625 N N . VAL A 1 81 ? -20.148 -11.427 4.237 1.00 83.25 81 VAL A N 1
ATOM 626 C CA . VAL A 1 81 ? -19.722 -11.965 2.941 1.00 83.25 81 VAL A CA 1
ATOM 627 C C . VAL A 1 81 ? -19.966 -13.473 2.931 1.00 83.25 81 VAL A C 1
ATOM 629 O O . VAL A 1 81 ? -19.577 -14.162 3.875 1.00 83.25 81 VAL A O 1
ATOM 632 N N . SER A 1 82 ? -20.626 -13.988 1.891 1.00 90.81 82 SER A N 1
ATOM 633 C CA . SER A 1 82 ? -20.845 -15.430 1.750 1.00 90.81 82 SER A CA 1
ATOM 634 C C . SER A 1 82 ? -19.561 -16.151 1.325 1.00 90.81 82 SER A C 1
ATOM 636 O O . SER A 1 82 ? -18.684 -15.558 0.695 1.00 90.81 82 SER A O 1
ATOM 638 N N . ASP A 1 83 ? -19.466 -17.455 1.596 1.00 90.88 83 ASP A N 1
ATOM 639 C CA . ASP A 1 83 ? -18.329 -18.271 1.141 1.00 90.88 83 ASP A CA 1
ATOM 640 C C . ASP A 1 83 ? -18.152 -18.223 -0.387 1.00 90.88 83 ASP A C 1
ATOM 642 O O . ASP A 1 83 ? -17.028 -18.239 -0.888 1.00 90.88 83 ASP A O 1
ATOM 646 N N . ALA A 1 84 ? -19.254 -18.117 -1.136 1.00 93.00 84 ALA A N 1
ATOM 647 C CA . ALA A 1 84 ? -19.223 -17.998 -2.591 1.00 93.00 84 ALA A CA 1
ATOM 648 C C . ALA A 1 84 ? -18.628 -16.655 -3.046 1.00 93.00 84 ALA A C 1
ATOM 650 O O . ALA A 1 84 ? -17.819 -16.620 -3.974 1.00 93.00 84 ALA A O 1
ATOM 651 N N . ASP A 1 85 ? -18.981 -15.558 -2.372 1.00 92.31 85 ASP A N 1
ATOM 652 C CA . ASP A 1 85 ? -18.425 -14.235 -2.669 1.00 92.31 85 ASP A CA 1
ATOM 653 C C . ASP A 1 85 ? -16.935 -14.168 -2.313 1.00 92.31 85 ASP A C 1
ATOM 655 O O . ASP A 1 85 ? -16.146 -13.624 -3.087 1.00 92.31 85 ASP A O 1
ATOM 659 N N . LEU A 1 86 ? -16.527 -14.778 -1.191 1.00 92.44 86 LEU A N 1
ATOM 660 C CA . LEU A 1 86 ? -15.115 -14.897 -0.809 1.00 92.44 86 LEU A CA 1
ATOM 661 C C . LEU A 1 86 ? -14.311 -15.643 -1.877 1.00 92.44 86 LEU A C 1
ATOM 663 O O . LEU A 1 86 ? -13.290 -15.138 -2.342 1.00 92.44 86 LEU A O 1
ATOM 667 N N . GLN A 1 87 ? -14.809 -16.792 -2.340 1.00 95.00 87 GLN A N 1
ATOM 668 C CA . GLN A 1 87 ? -14.178 -17.545 -3.427 1.00 95.00 87 GLN A CA 1
ATOM 669 C C . GLN A 1 87 ? -14.104 -16.732 -4.726 1.00 95.00 87 GLN A C 1
ATOM 671 O O . GLN A 1 87 ? -13.096 -16.776 -5.436 1.00 95.00 87 GLN A O 1
ATOM 676 N N . GLY A 1 88 ? -15.151 -15.964 -5.038 1.00 96.00 88 GLY A N 1
ATOM 677 C CA . GLY A 1 88 ? -15.172 -15.064 -6.188 1.00 96.00 88 GLY A CA 1
ATOM 678 C C . GLY A 1 88 ? -14.133 -13.943 -6.091 1.00 96.00 88 GLY A C 1
ATOM 679 O O . GLY A 1 88 ? -13.487 -13.611 -7.089 1.00 96.00 88 GLY A O 1
ATOM 680 N N . LEU A 1 89 ? -13.940 -13.366 -4.904 1.00 95.19 89 LEU A N 1
ATOM 681 C CA . LEU A 1 89 ? -12.914 -12.353 -4.647 1.00 95.19 89 LEU A CA 1
ATOM 682 C C . LEU A 1 89 ? -11.505 -12.946 -4.735 1.00 95.19 89 LEU A C 1
ATOM 684 O O . LEU A 1 89 ? -10.649 -12.359 -5.396 1.00 95.19 89 LEU A O 1
ATOM 688 N N . ASP A 1 90 ? -11.271 -14.131 -4.171 1.00 96.44 90 ASP A N 1
ATOM 689 C CA . ASP A 1 90 ? -9.984 -14.826 -4.275 1.00 96.44 90 ASP A CA 1
ATOM 690 C C . ASP A 1 90 ? -9.630 -15.144 -5.733 1.00 96.44 90 ASP A C 1
ATOM 692 O O . ASP A 1 90 ? -8.506 -14.898 -6.182 1.00 96.44 90 ASP A O 1
ATOM 696 N N . ALA A 1 91 ? -10.604 -15.606 -6.523 1.00 97.19 91 ALA A N 1
ATOM 697 C CA . ALA A 1 91 ? -10.415 -15.836 -7.952 1.00 97.19 91 ALA A CA 1
ATOM 698 C C . ALA A 1 91 ? -10.039 -14.542 -8.697 1.00 97.19 91 ALA A C 1
ATOM 700 O O . ALA A 1 91 ? -9.151 -14.553 -9.557 1.00 97.19 91 ALA A O 1
ATOM 701 N N . GLN A 1 92 ? -10.661 -13.411 -8.346 1.00 97.75 92 GLN A N 1
ATOM 702 C CA . GLN A 1 92 ? -10.310 -12.103 -8.905 1.00 97.75 92 GLN A CA 1
ATOM 703 C C . GLN A 1 92 ? -8.901 -11.662 -8.499 1.00 97.75 92 GLN A C 1
ATOM 705 O O . GLN A 1 92 ? -8.149 -11.192 -9.355 1.00 97.75 92 GLN A O 1
ATOM 710 N N . VAL A 1 93 ? -8.511 -11.850 -7.235 1.00 98.06 93 VAL A N 1
ATOM 711 C CA . VAL A 1 93 ? -7.154 -11.553 -6.752 1.00 98.06 93 VAL A CA 1
ATOM 712 C C . VAL A 1 93 ? -6.124 -12.357 -7.537 1.00 98.06 93 VAL A C 1
ATOM 714 O O . VAL A 1 93 ? -5.143 -11.785 -8.017 1.00 98.06 93 VAL A O 1
ATOM 717 N N . VAL A 1 94 ? -6.358 -13.654 -7.746 1.00 98.06 94 VAL A N 1
ATOM 718 C CA . VAL A 1 94 ? -5.464 -14.514 -8.533 1.00 98.06 94 VAL A CA 1
ATOM 719 C C . VAL A 1 94 ? -5.380 -14.035 -9.984 1.00 98.06 94 VAL A C 1
ATOM 721 O O . VAL A 1 94 ? -4.280 -13.875 -10.520 1.00 98.06 94 VAL A O 1
ATOM 724 N N . ALA A 1 95 ? -6.520 -13.750 -10.618 1.00 98.12 95 ALA A N 1
ATOM 725 C CA . ALA A 1 95 ? -6.569 -13.313 -12.010 1.00 98.12 95 ALA A CA 1
ATOM 726 C C . ALA A 1 95 ? -5.864 -11.963 -12.231 1.00 98.12 95 ALA A C 1
ATOM 728 O O . ALA A 1 95 ? -5.073 -11.814 -13.169 1.00 98.12 95 ALA A O 1
ATOM 729 N N . LEU A 1 96 ? -6.113 -10.983 -11.358 1.00 98.25 96 LEU A N 1
ATOM 730 C CA . LEU A 1 96 ? -5.493 -9.659 -11.432 1.00 98.25 96 LEU A CA 1
ATOM 731 C C . LEU A 1 96 ? -3.991 -9.733 -11.164 1.00 98.25 96 LEU A C 1
ATOM 733 O O . LEU A 1 96 ? -3.207 -9.154 -11.915 1.00 98.25 96 LEU A O 1
ATOM 737 N N . THR A 1 97 ? -3.583 -10.509 -10.161 1.00 97.62 97 THR A N 1
ATOM 738 C CA . THR A 1 97 ? -2.170 -10.762 -9.859 1.00 97.62 97 THR A CA 1
ATOM 739 C C . THR A 1 97 ? -1.449 -11.360 -11.069 1.00 97.62 97 THR A C 1
ATOM 741 O O . THR A 1 97 ? -0.415 -10.846 -11.502 1.00 97.62 97 THR A O 1
ATOM 744 N N . ALA A 1 98 ? -2.026 -12.393 -11.689 1.00 97.50 98 ALA A N 1
ATOM 745 C CA . ALA A 1 98 ? -1.465 -13.014 -12.886 1.00 97.50 98 ALA A CA 1
ATOM 746 C C . ALA A 1 98 ? -1.351 -12.025 -14.060 1.00 97.50 98 ALA A C 1
ATOM 748 O O . ALA A 1 98 ? -0.340 -12.013 -14.771 1.00 97.50 98 ALA A O 1
ATOM 749 N N . LYS A 1 99 ? -2.355 -11.157 -14.249 1.00 98.00 99 LYS A N 1
ATOM 750 C CA . LYS A 1 99 ? -2.327 -10.106 -15.276 1.00 98.00 99 LYS A CA 1
ATOM 751 C C . LYS A 1 99 ? -1.182 -9.119 -15.040 1.00 98.00 99 LYS A C 1
ATOM 753 O O . LYS A 1 99 ? -0.413 -8.870 -15.969 1.00 98.00 99 LYS A O 1
ATOM 758 N N . VAL A 1 100 ? -1.026 -8.620 -13.812 1.00 97.12 100 VAL A N 1
ATOM 759 C CA . VAL A 1 100 ? 0.054 -7.690 -13.439 1.00 97.12 100 VAL A CA 1
ATOM 760 C C . VAL A 1 100 ? 1.424 -8.317 -13.687 1.00 97.12 100 VAL A C 1
ATOM 762 O O . VAL A 1 100 ? 2.280 -7.689 -14.311 1.00 97.12 100 VAL A O 1
ATOM 765 N N . TYR A 1 101 ? 1.637 -9.573 -13.284 1.00 95.12 101 TYR A N 1
ATOM 766 C CA . TYR A 1 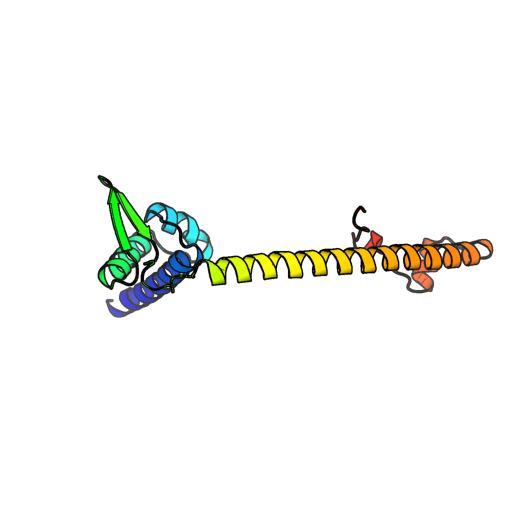101 ? 2.906 -10.261 -13.535 1.00 95.12 101 TYR A CA 1
ATOM 767 C C . TYR A 1 101 ? 3.196 -10.436 -15.026 1.00 95.12 101 TYR A C 1
ATOM 769 O O . TYR A 1 101 ? 4.323 -10.191 -15.466 1.00 95.12 101 TYR A O 1
ATOM 777 N N . LYS A 1 102 ? 2.188 -10.807 -15.823 1.00 96.31 102 LYS A N 1
ATOM 778 C CA . LYS A 1 102 ? 2.329 -10.962 -17.276 1.00 96.31 102 LYS A CA 1
ATOM 779 C C . LYS A 1 102 ? 2.683 -9.638 -17.955 1.00 96.31 102 LYS A C 1
ATOM 781 O O . LYS A 1 102 ? 3.580 -9.600 -18.800 1.00 96.31 102 LYS A O 1
ATOM 786 N N . GLU A 1 103 ? 2.003 -8.555 -17.592 1.00 96.31 103 GLU A N 1
ATOM 787 C CA . GLU A 1 103 ? 2.279 -7.220 -18.128 1.00 96.31 103 GLU A CA 1
ATOM 788 C C . GLU A 1 103 ? 3.658 -6.719 -17.696 1.00 96.31 103 GLU A C 1
ATOM 790 O O . GLU A 1 103 ? 4.443 -6.305 -18.550 1.00 96.31 103 GLU A O 1
ATOM 795 N N . ARG A 1 104 ? 4.017 -6.862 -16.413 1.00 94.44 104 ARG A N 1
ATOM 796 C CA . ARG A 1 104 ? 5.366 -6.554 -15.911 1.00 94.44 104 ARG A CA 1
ATOM 797 C C . ARG A 1 104 ? 6.429 -7.310 -16.703 1.00 94.44 104 ARG A C 1
ATOM 799 O O . ARG A 1 104 ? 7.391 -6.698 -17.164 1.00 94.44 104 ARG A O 1
ATOM 806 N N . GLN A 1 105 ? 6.256 -8.617 -16.909 1.00 94.19 105 GLN A N 1
ATOM 807 C CA . GLN A 1 105 ? 7.207 -9.432 -17.666 1.00 94.19 105 GLN A CA 1
ATOM 808 C C . GLN A 1 105 ? 7.332 -8.950 -19.118 1.00 94.19 105 GLN A C 1
ATOM 810 O O . GLN A 1 105 ? 8.447 -8.847 -19.635 1.00 94.19 105 GLN A O 1
ATOM 815 N N . LYS A 1 106 ? 6.209 -8.627 -19.774 1.00 95.56 106 LYS A N 1
ATOM 816 C CA . LYS A 1 106 ? 6.190 -8.064 -21.131 1.00 95.56 106 LYS A CA 1
ATOM 817 C C . LYS A 1 106 ? 6.973 -6.751 -21.189 1.00 95.56 106 LYS A C 1
ATOM 819 O O . LYS A 1 106 ? 7.879 -6.630 -22.008 1.00 95.56 106 LYS A O 1
ATOM 824 N N . TYR A 1 107 ? 6.675 -5.795 -20.312 1.00 95.38 107 TYR A N 1
ATOM 825 C CA . TYR A 1 107 ? 7.338 -4.491 -20.329 1.00 95.38 107 TYR A CA 1
ATOM 826 C C . TYR A 1 107 ? 8.820 -4.577 -19.960 1.00 95.38 107 TYR A C 1
ATOM 828 O O . TYR A 1 107 ? 9.632 -3.918 -20.601 1.00 95.38 107 TYR A O 1
ATOM 836 N N . CYS A 1 108 ? 9.208 -5.457 -19.033 1.00 93.94 108 CYS A N 1
ATOM 837 C CA . CYS A 1 108 ? 10.622 -5.695 -18.731 1.00 93.94 108 CYS A CA 1
ATOM 838 C C . CYS A 1 108 ? 11.376 -6.298 -19.929 1.00 93.94 108 CYS A C 1
ATOM 840 O O . CYS A 1 108 ? 12.522 -5.933 -20.182 1.00 93.94 108 CYS A O 1
ATOM 842 N N . LYS A 1 109 ? 10.758 -7.217 -20.689 1.00 94.50 109 LYS A N 1
ATOM 843 C CA . LYS A 1 109 ? 11.352 -7.762 -21.926 1.00 94.50 109 LYS A CA 1
ATOM 844 C C . LYS A 1 109 ? 11.555 -6.669 -22.974 1.00 94.50 109 LYS A C 1
ATOM 846 O O . LYS A 1 109 ? 12.647 -6.548 -23.525 1.00 94.50 109 LYS A O 1
ATOM 851 N N . GLU A 1 110 ? 10.529 -5.857 -23.209 1.00 95.81 110 GLU A N 1
ATOM 852 C CA . GLU A 1 110 ? 10.588 -4.758 -24.174 1.00 95.81 110 GLU A CA 1
ATOM 853 C C . GLU A 1 110 ? 11.606 -3.683 -23.775 1.00 95.81 110 GLU A C 1
ATOM 855 O O . GLU A 1 110 ? 12.364 -3.219 -24.624 1.00 95.81 110 GLU A O 1
ATOM 860 N N . TRP A 1 111 ? 11.683 -3.329 -22.489 1.00 94.25 111 TRP A N 1
ATOM 861 C CA . TRP A 1 111 ? 12.682 -2.390 -21.975 1.00 94.25 111 TRP A CA 1
ATOM 862 C C . TRP A 1 111 ? 14.104 -2.907 -22.210 1.00 94.25 111 TRP A C 1
ATOM 864 O O . TRP A 1 111 ? 14.905 -2.198 -22.815 1.00 94.2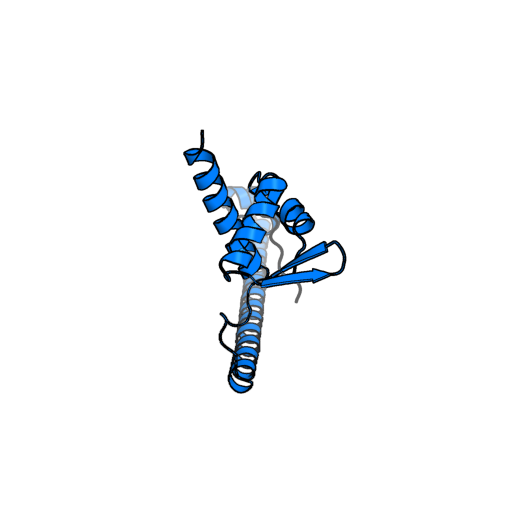5 111 TRP A O 1
ATOM 874 N N . ARG A 1 112 ? 14.407 -4.168 -21.863 1.00 93.00 112 ARG A N 1
ATOM 875 C CA . ARG A 1 112 ? 15.731 -4.766 -22.133 1.00 93.00 112 ARG A CA 1
ATOM 876 C C . ARG A 1 112 ? 16.078 -4.761 -23.619 1.00 93.00 112 ARG A C 1
ATOM 878 O O . ARG A 1 112 ? 17.203 -4.425 -23.981 1.00 93.00 112 ARG A O 1
ATOM 885 N N . LYS A 1 113 ? 15.119 -5.121 -24.479 1.00 95.38 113 LYS A N 1
ATOM 886 C CA . LYS A 1 113 ? 15.313 -5.136 -25.934 1.00 95.38 113 LYS A CA 1
ATOM 887 C C . LYS A 1 113 ? 15.633 -3.736 -26.462 1.00 95.38 113 LYS A C 1
ATOM 889 O O . LYS A 1 113 ? 16.605 -3.573 -27.190 1.00 95.38 113 LYS A O 1
ATOM 894 N N . ARG A 1 114 ? 14.841 -2.730 -26.082 1.00 95.12 114 ARG A N 1
ATOM 895 C CA . ARG A 1 114 ? 15.029 -1.339 -26.527 1.00 95.12 114 ARG A CA 1
ATOM 896 C C . ARG A 1 114 ? 16.318 -0.733 -25.995 1.00 95.12 114 ARG A C 1
ATOM 898 O O . ARG A 1 114 ? 17.052 -0.153 -26.785 1.00 95.12 114 ARG A O 1
ATOM 905 N N . LYS A 1 115 ? 16.628 -0.936 -24.710 1.00 92.75 115 LYS A N 1
ATOM 906 C CA . LYS A 1 115 ? 17.883 -0.470 -24.106 1.00 92.75 115 LYS A CA 1
ATOM 907 C C . LYS A 1 115 ? 19.091 -1.048 -24.840 1.00 92.75 115 LYS A C 1
ATOM 909 O O . LYS A 1 115 ? 19.999 -0.298 -25.176 1.00 92.75 115 LYS A O 1
ATOM 914 N N . ARG A 1 116 ? 19.070 -2.348 -25.164 1.00 94.12 116 ARG A N 1
ATOM 915 C CA . ARG A 1 116 ? 20.132 -2.988 -25.953 1.00 94.12 116 ARG A CA 1
ATOM 916 C C . ARG A 1 116 ? 20.282 -2.353 -27.337 1.00 94.12 116 ARG A C 1
ATOM 918 O O . ARG A 1 116 ? 21.369 -1.893 -27.648 1.00 94.12 116 ARG A O 1
ATOM 925 N N . MET A 1 117 ? 19.201 -2.268 -28.116 1.00 96.00 117 MET A N 1
ATOM 926 C CA . MET A 1 117 ? 19.250 -1.692 -29.471 1.00 96.00 117 MET A CA 1
ATOM 927 C C . MET A 1 117 ? 19.735 -0.235 -29.459 1.00 96.00 117 MET A C 1
ATOM 929 O O . MET A 1 117 ? 20.569 0.143 -30.272 1.00 96.00 117 MET A O 1
ATOM 933 N N . ALA A 1 118 ? 19.245 0.584 -28.523 1.00 93.56 118 ALA A N 1
ATOM 934 C CA . ALA A 1 118 ? 19.684 1.972 -28.390 1.00 93.56 118 ALA A CA 1
ATOM 935 C C . ALA A 1 118 ? 21.167 2.068 -28.000 1.00 93.56 118 ALA A C 1
ATOM 937 O O . ALA A 1 118 ? 21.882 2.912 -28.534 1.00 93.56 118 ALA A O 1
ATOM 938 N N . THR A 1 119 ? 21.638 1.185 -27.114 1.00 91.19 119 THR A N 1
ATOM 939 C CA . THR A 1 119 ? 23.051 1.128 -26.707 1.00 91.19 119 THR A CA 1
ATOM 940 C C . THR A 1 119 ? 23.945 0.739 -27.882 1.00 91.19 119 THR A C 1
ATOM 942 O O . THR A 1 119 ? 24.915 1.439 -28.138 1.00 91.19 119 THR A O 1
ATOM 945 N N . GLU A 1 120 ? 23.579 -0.298 -28.642 1.00 95.69 120 GLU A N 1
ATOM 946 C CA . GLU A 1 120 ? 24.313 -0.740 -29.839 1.00 95.69 120 GLU A CA 1
ATOM 947 C C . GLU A 1 120 ? 24.417 0.378 -30.890 1.00 95.69 120 GLU A C 1
ATOM 949 O O . GLU A 1 120 ? 25.491 0.618 -31.437 1.00 95.69 120 GLU A O 1
ATOM 954 N N . LEU A 1 121 ? 23.325 1.114 -31.132 1.00 93.88 121 LEU A N 1
ATOM 955 C CA . LEU A 1 121 ? 23.329 2.265 -32.041 1.00 93.88 121 LEU A CA 1
ATOM 956 C C . LEU A 1 121 ? 24.217 3.408 -31.532 1.00 93.88 121 LEU A C 1
ATOM 958 O O . LEU A 1 121 ? 24.948 4.008 -32.316 1.00 93.88 121 LEU A O 1
ATOM 962 N N . CYS A 1 122 ? 24.166 3.712 -30.231 1.00 93.25 122 CYS A N 1
ATOM 963 C CA . CYS A 1 122 ? 25.024 4.735 -29.635 1.00 93.25 122 CYS A CA 1
ATOM 964 C C . CYS A 1 122 ? 26.501 4.357 -29.750 1.00 93.25 122 CYS A C 1
ATOM 966 O O . CYS A 1 122 ? 27.314 5.200 -30.114 1.00 93.25 122 CYS A O 1
ATOM 968 N N . ASP A 1 123 ? 26.844 3.104 -29.457 1.00 92.44 123 ASP A N 1
ATOM 969 C CA . ASP A 1 123 ? 28.226 2.637 -29.491 1.00 92.44 123 ASP A CA 1
ATOM 970 C C . ASP A 1 123 ? 28.782 2.672 -30.928 1.00 92.44 123 ASP A C 1
ATOM 972 O O . ASP A 1 123 ? 29.886 3.170 -31.124 1.00 92.44 123 ASP A O 1
ATOM 976 N N . ALA A 1 124 ? 27.985 2.302 -31.940 1.00 95.50 124 ALA A N 1
ATOM 977 C CA . ALA A 1 124 ? 28.374 2.415 -33.351 1.00 95.50 124 ALA A CA 1
ATOM 978 C C . ALA A 1 124 ? 28.631 3.867 -33.803 1.00 95.50 124 ALA A C 1
ATOM 980 O O . ALA A 1 124 ? 29.541 4.126 -34.587 1.00 95.50 124 ALA A O 1
ATOM 981 N N . ILE A 1 125 ? 27.853 4.839 -33.312 1.00 93.62 125 ILE A N 1
ATOM 982 C CA . ILE A 1 125 ? 28.100 6.265 -33.595 1.00 93.62 125 ILE A CA 1
ATOM 983 C C . ILE A 1 125 ? 29.384 6.732 -32.900 1.00 93.62 125 ILE A C 1
ATOM 985 O O . IL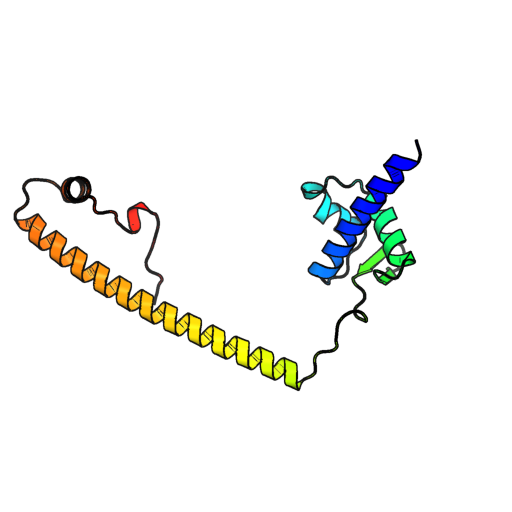E A 1 125 ? 30.171 7.484 -33.479 1.00 93.62 125 ILE A O 1
ATOM 989 N N . LEU A 1 126 ? 29.602 6.279 -31.663 1.00 93.75 126 LEU A N 1
ATOM 990 C CA . LEU A 1 126 ? 30.754 6.668 -30.855 1.00 93.75 126 LEU A CA 1
ATOM 991 C C . LEU A 1 126 ? 32.089 6.197 -31.441 1.00 93.75 126 LEU A C 1
ATOM 993 O O . LEU A 1 126 ? 33.094 6.856 -31.193 1.00 93.75 126 LEU A O 1
ATOM 997 N N . GLU A 1 127 ? 32.110 5.140 -32.261 1.00 94.50 127 GLU A N 1
ATOM 998 C CA . GLU A 1 127 ? 33.319 4.695 -32.975 1.00 94.50 127 GLU A CA 1
ATOM 999 C C . GLU A 1 127 ? 33.938 5.795 -33.855 1.00 94.50 127 GLU A C 1
ATOM 1001 O O . GLU A 1 127 ? 35.158 5.855 -34.004 1.00 94.50 127 GLU A O 1
ATOM 1006 N N . GLY A 1 128 ? 33.113 6.684 -34.419 1.00 93.25 128 GLY A N 1
ATOM 1007 C CA . GLY A 1 128 ? 33.553 7.800 -35.264 1.00 93.25 128 GLY A CA 1
ATOM 1008 C C . GLY A 1 128 ? 33.457 9.175 -34.602 1.00 93.25 128 GLY A C 1
ATOM 1009 O O . GLY A 1 128 ? 33.730 10.187 -35.251 1.00 93.25 128 GLY A O 1
ATOM 1010 N N . TYR A 1 129 ? 33.030 9.246 -33.340 1.00 94.31 12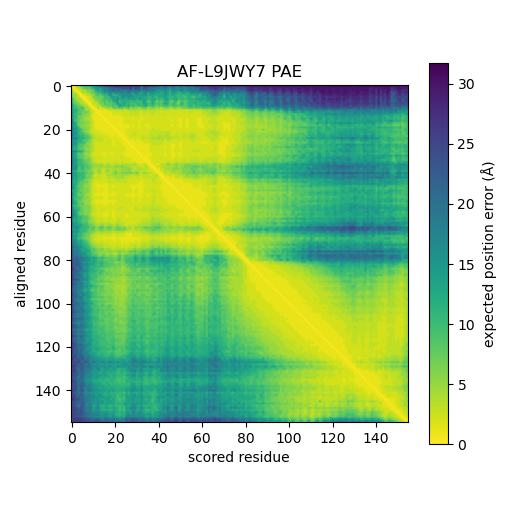9 TYR A N 1
ATOM 1011 C CA . TYR A 1 129 ? 32.713 10.510 -32.686 1.00 94.31 129 TYR A CA 1
ATOM 1012 C C . TYR A 1 129 ? 33.928 11.067 -31.917 1.00 94.31 129 TYR A C 1
ATOM 1014 O O . TYR A 1 129 ? 34.545 10.353 -31.129 1.00 94.31 129 TYR A O 1
ATOM 1022 N N . PRO A 1 130 ? 34.290 12.352 -32.094 1.00 94.12 130 PRO A N 1
ATOM 1023 C CA . PRO A 1 130 ? 35.549 12.897 -31.575 1.00 94.12 130 PRO A CA 1
ATOM 1024 C C . PRO A 1 130 ? 35.549 13.207 -30.067 1.00 94.12 130 PRO A C 1
ATOM 1026 O O . PRO A 1 130 ? 36.583 13.614 -29.537 1.00 94.12 130 PRO A O 1
ATOM 1029 N N . LYS A 1 131 ? 34.410 13.082 -29.371 1.00 94.56 131 LYS A N 1
ATOM 1030 C CA . LYS A 1 131 ? 34.258 13.422 -27.943 1.00 94.56 131 LYS A CA 1
ATOM 1031 C C . LYS A 1 131 ? 33.771 12.222 -27.120 1.00 94.56 131 LYS A C 1
ATOM 1033 O O . LYS A 1 131 ? 33.481 11.154 -27.645 1.00 94.56 131 LYS A O 1
ATOM 1038 N N . SER A 1 132 ? 33.677 12.398 -25.802 1.00 93.38 132 SER A N 1
ATOM 1039 C CA . SER A 1 132 ? 33.234 11.334 -24.890 1.00 93.38 132 SER A CA 1
ATOM 1040 C C . SER A 1 132 ? 31.742 10.990 -25.031 1.00 93.38 132 SER A C 1
ATOM 1042 O O . SER A 1 132 ? 30.929 11.836 -25.403 1.00 93.38 132 SER A O 1
ATOM 1044 N N . LYS A 1 133 ? 31.360 9.771 -24.616 1.00 91.25 133 LYS A N 1
ATOM 1045 C CA . LYS A 1 133 ? 29.958 9.303 -24.550 1.00 91.25 133 LYS A CA 1
ATOM 1046 C C . LYS A 1 133 ? 29.043 10.242 -23.762 1.00 91.25 133 LYS A C 1
ATOM 1048 O O . LYS A 1 133 ? 27.917 10.483 -24.175 1.00 91.25 133 LYS A O 1
ATOM 1053 N N . LYS A 1 134 ? 29.540 10.803 -22.655 1.00 92.00 134 LYS A N 1
ATOM 1054 C CA . LYS A 1 134 ? 28.779 11.748 -21.830 1.00 92.00 134 LYS A CA 1
ATOM 1055 C C . LYS A 1 134 ? 28.451 13.029 -22.599 1.00 92.00 134 LYS A C 1
ATOM 1057 O O . LYS A 1 134 ? 27.310 13.464 -22.580 1.00 92.00 134 LYS A O 1
ATOM 1062 N N . GLN A 1 135 ? 29.435 13.592 -23.300 1.00 93.94 135 GLN A N 1
ATOM 1063 C CA . GLN A 1 135 ? 29.237 14.794 -24.115 1.00 93.94 135 GLN A CA 1
ATOM 1064 C C . GLN A 1 135 ? 28.322 14.516 -25.307 1.00 93.94 135 GLN A C 1
ATOM 1066 O O . GLN A 1 135 ? 27.466 15.334 -25.607 1.00 93.94 135 GLN A O 1
ATOM 1071 N N . PHE A 1 136 ? 28.457 13.348 -25.942 1.00 93.88 136 PHE A N 1
ATOM 1072 C CA . PHE A 1 136 ? 27.535 12.920 -26.992 1.00 93.88 136 PHE A CA 1
ATOM 1073 C C . PHE A 1 136 ? 26.086 12.864 -26.486 1.00 93.88 136 PHE A C 1
ATOM 1075 O O . PHE A 1 136 ? 25.189 13.417 -27.115 1.00 93.88 136 PHE A O 1
ATOM 1082 N N . PHE A 1 137 ? 25.855 12.227 -25.334 1.00 94.31 137 PHE A N 1
ATOM 1083 C CA . PHE A 1 137 ? 24.516 12.105 -24.754 1.00 94.31 137 PHE A CA 1
ATOM 1084 C C . PHE A 1 137 ? 23.947 13.466 -24.349 1.00 94.31 137 PHE A C 1
ATOM 1086 O O . PHE A 1 137 ? 22.785 13.732 -24.628 1.00 94.31 137 PHE A O 1
ATOM 1093 N N . GLU A 1 138 ? 24.764 14.353 -23.782 1.00 94.25 138 GLU A N 1
ATOM 1094 C CA . GLU A 1 138 ? 24.364 15.724 -23.453 1.00 94.25 138 GLU A CA 1
ATOM 1095 C C . GLU A 1 138 ? 24.014 16.546 -24.708 1.00 94.25 138 GLU A C 1
ATOM 1097 O O . GLU A 1 138 ? 22.974 17.198 -24.740 1.00 94.25 138 GLU A O 1
ATOM 1102 N N . GLU A 1 139 ? 24.826 16.471 -25.770 1.00 94.12 139 GLU A N 1
ATOM 1103 C CA . GLU A 1 139 ? 24.590 17.192 -27.032 1.00 94.12 139 GLU A CA 1
ATOM 1104 C C . GLU A 1 139 ? 23.328 16.717 -27.767 1.00 94.12 139 GLU A C 1
ATOM 1106 O O . GLU A 1 139 ? 22.625 17.526 -28.371 1.00 94.12 139 GLU A O 1
ATOM 1111 N N . VAL A 1 140 ? 23.036 15.413 -27.723 1.00 92.44 140 VAL A N 1
ATOM 1112 C CA . VAL A 1 140 ? 21.863 14.813 -28.385 1.00 92.44 140 VAL A CA 1
ATOM 1113 C C . VAL A 1 140 ? 20.621 14.819 -27.480 1.00 92.44 140 VAL A C 1
ATOM 1115 O O . VAL A 1 140 ? 19.511 14.586 -27.957 1.00 92.44 140 VAL A O 1
ATOM 1118 N N . GLY A 1 141 ? 20.775 15.119 -26.187 1.00 93.25 141 GLY A N 1
ATOM 1119 C CA . GLY A 1 141 ? 19.682 15.113 -25.211 1.00 93.25 141 GLY A CA 1
ATOM 1120 C C . GLY A 1 141 ? 19.218 13.705 -24.821 1.00 93.25 141 GLY A C 1
ATOM 1121 O O . GLY A 1 141 ? 18.026 13.476 -24.629 1.00 93.25 141 GLY A O 1
ATOM 1122 N N . ILE A 1 142 ? 20.142 12.745 -24.746 1.00 93.25 142 ILE A N 1
ATOM 1123 C CA . ILE A 1 142 ? 19.874 11.378 -24.287 1.00 93.25 142 ILE A CA 1
ATOM 1124 C C . ILE A 1 142 ? 20.018 11.322 -22.764 1.00 93.25 142 ILE A C 1
ATOM 1126 O O . ILE A 1 142 ? 21.103 11.537 -22.229 1.00 93.25 142 ILE A O 1
ATOM 1130 N N . GLU A 1 143 ? 18.937 10.951 -22.082 1.00 92.56 143 GLU A N 1
ATOM 1131 C CA . GLU A 1 143 ? 18.922 10.647 -20.648 1.00 92.56 143 GLU A CA 1
ATOM 1132 C C . GLU A 1 143 ? 18.911 9.129 -20.424 1.00 92.56 143 GLU A C 1
ATOM 1134 O O . GLU A 1 143 ? 18.248 8.388 -21.158 1.00 92.56 143 GLU A O 1
ATOM 1139 N N . THR A 1 144 ? 19.637 8.649 -19.412 1.00 90.81 144 THR A N 1
ATOM 1140 C CA . THR A 1 144 ? 19.684 7.221 -19.068 1.00 90.81 144 THR A CA 1
ATOM 1141 C C . THR A 1 144 ? 18.819 6.897 -17.853 1.00 90.81 144 THR A C 1
ATOM 1143 O O . THR A 1 144 ? 18.556 7.747 -17.004 1.00 90.81 144 THR A O 1
ATOM 1146 N N . ASP A 1 145 ? 18.385 5.637 -17.742 1.00 90.44 145 ASP A N 1
ATOM 1147 C CA . ASP A 1 145 ? 17.655 5.162 -16.558 1.00 90.44 145 ASP A CA 1
ATOM 1148 C C . ASP A 1 145 ? 18.478 5.401 -15.274 1.00 90.44 145 ASP A C 1
ATOM 1150 O O . ASP A 1 145 ? 17.948 5.772 -14.226 1.00 90.44 145 ASP A O 1
ATOM 1154 N N . GLU A 1 146 ? 19.795 5.216 -15.373 1.00 89.25 146 GLU A N 1
ATOM 1155 C CA . GLU A 1 146 ? 20.752 5.384 -14.288 1.00 89.25 146 GLU A CA 1
ATOM 1156 C C . GLU A 1 146 ? 20.831 6.832 -13.775 1.00 89.25 146 GLU A C 1
ATOM 1158 O O . GLU A 1 146 ? 20.941 7.019 -12.560 1.00 89.25 146 GLU A O 1
ATOM 1163 N N . ASP A 1 147 ? 20.692 7.837 -14.651 1.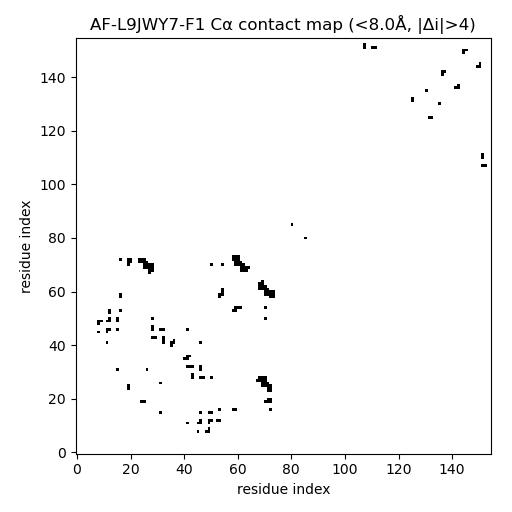00 90.62 147 ASP A N 1
ATOM 1164 C CA . ASP A 1 147 ? 20.666 9.263 -14.270 1.00 90.62 147 ASP A CA 1
ATOM 1165 C C . ASP A 1 147 ? 19.488 9.588 -13.334 1.00 90.62 147 ASP A C 1
ATOM 1167 O O . ASP A 1 147 ? 19.569 10.486 -12.495 1.00 90.62 147 ASP A O 1
ATOM 1171 N N . HIS A 1 148 ? 18.414 8.796 -13.424 1.00 90.50 148 HIS A N 1
ATOM 1172 C CA . HIS A 1 148 ? 17.185 8.947 -12.641 1.00 90.50 148 HIS A CA 1
ATOM 1173 C C . HIS A 1 148 ? 17.024 7.885 -11.544 1.00 90.50 148 HIS A C 1
ATOM 1175 O O . HIS A 1 148 ? 15.940 7.727 -10.982 1.00 90.50 148 HIS A O 1
ATOM 1181 N N . ASN A 1 149 ? 18.094 7.158 -11.198 1.00 91.00 149 ASN A N 1
ATOM 1182 C CA . ASN A 1 149 ? 18.086 6.062 -10.215 1.00 91.00 149 ASN A CA 1
ATOM 1183 C C . ASN A 1 149 ? 17.101 4.925 -10.546 1.00 91.00 149 ASN A C 1
ATOM 1185 O O . ASN A 1 149 ? 16.646 4.195 -9.660 1.00 91.00 149 ASN A O 1
ATOM 1189 N N . VAL A 1 150 ? 16.786 4.744 -11.827 1.00 91.44 150 VAL A N 1
ATOM 1190 C CA . VAL A 1 150 ? 15.905 3.687 -12.309 1.00 91.44 150 VAL A CA 1
ATOM 1191 C C . VAL A 1 150 ? 16.747 2.480 -12.709 1.00 91.44 150 VAL A C 1
ATOM 1193 O O . VAL A 1 150 ? 17.733 2.582 -13.436 1.00 91.44 150 VAL A O 1
ATOM 1196 N N . ARG A 1 151 ? 16.361 1.298 -12.221 1.00 87.81 151 ARG A N 1
ATOM 1197 C CA . ARG A 1 151 ? 17.011 0.032 -12.574 1.00 87.81 151 ARG A CA 1
ATOM 1198 C C . ARG A 1 151 ? 15.996 -0.957 -13.107 1.00 87.81 151 ARG A C 1
ATOM 1200 O O . ARG A 1 151 ? 14.878 -1.060 -12.604 1.00 87.81 151 ARG A O 1
ATOM 1207 N N . LEU A 1 152 ? 16.426 -1.707 -14.115 1.00 83.94 152 LEU A N 1
ATOM 1208 C CA . LEU A 1 152 ? 15.683 -2.848 -14.626 1.00 83.94 152 LEU A CA 1
ATOM 1209 C C . LEU A 1 152 ? 15.447 -3.850 -13.487 1.00 83.94 152 LEU A C 1
ATOM 1211 O O . LEU A 1 152 ? 16.419 -4.284 -12.872 1.00 83.94 152 LEU A O 1
ATOM 1215 N N . PRO A 1 153 ? 14.191 -4.241 -13.216 1.00 84.19 153 PRO A N 1
ATOM 1216 C CA . PRO A 1 153 ? 13.908 -5.253 -12.213 1.00 84.19 153 PRO A CA 1
ATOM 1217 C C . PRO A 1 153 ? 14.564 -6.589 -12.570 1.00 84.19 153 PRO A C 1
ATOM 1219 O O . PRO A 1 153 ? 14.618 -6.955 -13.752 1.00 84.19 153 PRO A O 1
ATOM 1222 N N . ASP A 1 154 ? 14.998 -7.337 -11.556 1.00 75.38 154 ASP A N 1
ATOM 1223 C CA . ASP A 1 154 ? 15.511 -8.693 -11.750 1.00 75.38 154 ASP A CA 1
ATOM 1224 C C . ASP A 1 154 ? 14.439 -9.608 -12.386 1.00 75.38 154 ASP A C 1
ATOM 1226 O O . ASP A 1 154 ? 13.232 -9.350 -12.216 1.00 75.38 154 ASP A O 1
ATOM 1230 N N . PRO A 1 155 ? 14.864 -10.603 -13.198 1.00 61.50 155 PRO A N 1
ATOM 1231 C CA . PRO A 1 155 ? 13.973 -11.541 -13.882 1.00 61.50 155 PRO A CA 1
ATOM 1232 C C . PRO A 1 155 ? 12.968 -12.235 -12.962 1.00 61.50 155 PRO A C 1
ATOM 1234 O O . PRO A 1 155 ? 13.371 -12.688 -11.870 1.00 61.50 155 PRO A O 1
#

Organism: Tupaia chinensis (NCBI:txid246437)

Secondary structure (DSSP, 8-state):
--HHHHHHHHHHHHHHHHHHHHH-S-EEHHHHHHHHHHHH---HHHHHHHHHHHHHTTSEEEEEETTEEEEEE-STTSPPPPHHHHHHHHHHHHHHHHHHHHHHHHHHHHHHHHHHHHHHHHHHHHTT-SS-HHHHHHHHTPPPTGGGT--PPP-

Nearest PDB structures (foldseek):
  2mh2-assembly1_A  TM=9.800E-01  e=2.187E-09  Mus musculus
  1p6r-assembly1_A  TM=7.321E-01  e=1.600E-03  Bacillus licheniformis
  8h7a-assembly2_E  TM=6.596E-01  e=8.925E-03  Homo sapiens
  1sax-assembly1_A  TM=5.119E-01  e=4.543E-03  Staphylococcus aureus subsp. aureus N315
  1sd4-assembly1_B  TM=5.477E-01  e=2.865E-02  Staphylococcus aureus

Foldseek 3Di:
DPVVVVVVLVVLLVVLLVVQVVVQDKDWLV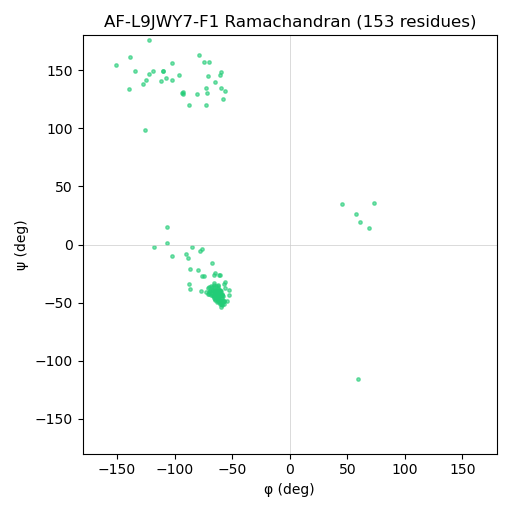RSCVVCCVPPVDDSVSSVVSQVVCCVVVQWPWDDDPPTIIIHGDPVPDDDQDPVNVVVVVVVVVVVVVVVVVVLVVVLVVVVVVVVVVVVVLVVVVVPDPDDSVVVCVVVVNDDCVNVVHDRDDD

Mean predicted aligned error: 8.89 Å